Protein AF-A0A344L3H5-F1 (afdb_monomer_lite)

Secondary structure (DSSP, 8-state):
---------HHHHHHHHHHIIIIIIHHHHHHHHHHHHHHHHHHS---S------STT---HHHHHHHHHHHHHHHHHHHHHHHHHHHHHHHHHHHHHHHHHHHHHHHHHHHHHHHHHHHHHHHHHT-

pLDDT: mean 78.72, std 15.6, range [34.81, 96.5]

Sequence (127 aa):
MTQPNIHVEPEILRAGVQQVVSVAIQNWQAQKKAYEEALALVSEPRLGPWDGGHGGTGRTREANNAFLNLVAETVQAKITELQTFIDHMQAHANNLLDLANRTEQADLHAAKLLKDVAHGIDEVKVR

Structure (mmCIF, N/CA/C/O backbone):
data_AF-A0A344L3H5-F1
#
_entry.id   AF-A0A344L3H5-F1
#
loop_
_atom_site.group_PDB
_atom_site.id
_atom_site.type_symbol
_atom_site.label_atom_id
_atom_site.label_alt_id
_atom_site.label_comp_id
_atom_site.label_asym_id
_atom_site.label_entity_id
_atom_site.label_seq_id
_atom_site.pdbx_PDB_ins_code
_atom_site.Cartn_x
_atom_site.Cartn_y
_atom_site.Cartn_z
_atom_site.occupancy
_atom_site.B_iso_or_equiv
_atom_site.auth_seq_id
_atom_site.auth_comp_id
_atom_site.auth_asym_id
_atom_site.auth_atom_id
_atom_site.pdbx_PDB_model_num
ATOM 1 N N . MET A 1 1 ? 28.833 -8.579 -34.616 1.00 34.81 1 MET A N 1
ATOM 2 C CA . MET A 1 1 ? 28.958 -7.947 -33.287 1.00 34.81 1 MET A CA 1
ATOM 3 C C . MET A 1 1 ? 27.607 -8.074 -32.610 1.00 34.81 1 MET A C 1
ATOM 5 O O . MET A 1 1 ? 26.646 -7.507 -33.108 1.00 34.81 1 MET A O 1
ATOM 9 N N . THR A 1 2 ? 27.501 -8.911 -31.583 1.00 37.59 2 THR A N 1
ATOM 10 C CA . THR A 1 2 ? 26.285 -9.062 -30.776 1.00 37.59 2 THR A CA 1
ATOM 11 C C . THR A 1 2 ? 26.154 -7.842 -29.872 1.00 37.59 2 THR A C 1
ATOM 13 O O . THR A 1 2 ? 27.081 -7.537 -29.123 1.00 37.59 2 THR A O 1
ATOM 16 N N . GLN A 1 3 ? 25.046 -7.113 -30.005 1.00 39.59 3 GLN A N 1
ATOM 17 C CA . GLN A 1 3 ? 24.714 -5.970 -29.154 1.00 39.59 3 GLN A CA 1
ATOM 18 C C . GLN A 1 3 ? 24.736 -6.389 -27.672 1.00 39.59 3 GLN A C 1
ATOM 20 O O . GLN A 1 3 ? 24.379 -7.532 -27.370 1.00 39.59 3 GLN A O 1
ATOM 25 N N . PRO A 1 4 ? 25.141 -5.504 -26.741 1.00 41.53 4 PRO A N 1
ATOM 26 C CA . PRO A 1 4 ? 24.898 -5.727 -25.325 1.00 41.53 4 PRO A CA 1
ATOM 27 C C . PRO A 1 4 ? 23.383 -5.743 -25.126 1.00 41.53 4 PRO A C 1
ATOM 29 O O . PRO A 1 4 ? 22.720 -4.713 -25.189 1.00 41.53 4 PRO A O 1
ATOM 32 N N . ASN A 1 5 ? 22.840 -6.944 -24.976 1.00 48.06 5 ASN A N 1
ATOM 33 C CA . ASN A 1 5 ? 21.422 -7.176 -24.786 1.00 48.06 5 ASN A CA 1
ATOM 34 C C . ASN A 1 5 ? 21.094 -6.727 -23.355 1.00 48.06 5 ASN A C 1
ATOM 36 O O . ASN A 1 5 ? 21.355 -7.451 -22.391 1.00 48.06 5 ASN A O 1
ATOM 40 N N . ILE A 1 6 ? 20.625 -5.491 -23.186 1.00 51.88 6 ILE A N 1
ATOM 41 C CA . ILE A 1 6 ? 20.086 -5.041 -21.903 1.00 51.88 6 ILE A CA 1
ATOM 42 C C . ILE A 1 6 ? 18.785 -5.828 -21.718 1.00 51.88 6 ILE A C 1
ATOM 44 O O . ILE A 1 6 ? 17.747 -5.477 -22.257 1.00 51.88 6 ILE A O 1
ATOM 48 N N . HIS A 1 7 ? 18.854 -6.948 -20.997 1.00 63.06 7 HIS A N 1
ATOM 49 C CA . HIS A 1 7 ? 17.735 -7.866 -20.746 1.00 63.06 7 HIS A CA 1
ATOM 50 C C . HIS A 1 7 ? 16.698 -7.303 -19.752 1.00 63.06 7 HIS A C 1
ATOM 52 O O . HIS A 1 7 ? 16.136 -8.039 -18.944 1.00 63.06 7 HIS A O 1
ATOM 58 N N . VAL A 1 8 ? 16.477 -5.990 -19.746 1.00 64.75 8 VAL A N 1
ATOM 59 C CA . VAL A 1 8 ? 15.435 -5.362 -18.934 1.00 64.75 8 VAL A CA 1
ATOM 60 C C . VAL A 1 8 ? 14.287 -5.041 -19.872 1.00 64.75 8 VAL A C 1
ATOM 62 O O . VAL A 1 8 ? 14.315 -4.022 -20.545 1.00 64.75 8 VAL A O 1
ATOM 65 N N . GLU A 1 9 ? 13.294 -5.924 -19.929 1.00 80.00 9 GLU A N 1
ATOM 66 C CA . GLU A 1 9 ? 12.103 -5.730 -20.756 1.00 80.00 9 GLU A CA 1
ATOM 67 C C . GLU A 1 9 ? 11.124 -4.777 -20.042 1.00 80.00 9 GLU A C 1
ATOM 69 O O . GLU A 1 9 ? 10.536 -5.162 -19.021 1.00 80.00 9 GLU A O 1
ATOM 74 N N . PRO A 1 10 ? 10.910 -3.542 -20.546 1.00 83.50 10 PRO A N 1
ATOM 75 C CA . PRO A 1 10 ? 10.038 -2.561 -19.895 1.00 83.50 10 PRO A CA 1
ATOM 76 C C . PRO A 1 10 ? 8.604 -3.066 -19.705 1.00 83.50 10 PRO A C 1
ATOM 78 O O . PRO A 1 10 ? 7.964 -2.762 -18.699 1.00 83.50 10 PRO A O 1
ATOM 81 N N . GLU A 1 11 ? 8.115 -3.884 -20.637 1.00 84.88 11 GLU A N 1
ATOM 82 C CA . GLU A 1 11 ? 6.772 -4.469 -20.595 1.00 84.88 11 GLU A CA 1
ATOM 83 C C . GLU A 1 11 ? 6.591 -5.455 -19.436 1.00 84.88 11 GLU A C 1
ATOM 85 O O . GLU A 1 11 ? 5.561 -5.429 -18.759 1.00 84.88 11 GLU A O 1
ATOM 90 N N . ILE A 1 12 ? 7.606 -6.273 -19.134 1.00 84.38 12 ILE A N 1
ATOM 91 C CA . ILE A 1 12 ? 7.565 -7.199 -17.991 1.00 84.38 12 ILE A CA 1
ATOM 92 C C . ILE A 1 12 ? 7.512 -6.412 -16.678 1.00 84.38 12 ILE A C 1
ATOM 94 O O . ILE A 1 12 ? 6.729 -6.744 -15.785 1.00 84.38 12 ILE A O 1
ATOM 98 N N . LEU A 1 13 ? 8.300 -5.336 -16.567 1.00 83.44 13 LEU A N 1
ATOM 99 C CA . LEU A 1 13 ? 8.272 -4.452 -15.399 1.00 83.44 13 LEU A CA 1
ATOM 100 C C . LEU A 1 13 ? 6.898 -3.788 -15.229 1.00 83.44 13 LEU A C 1
ATOM 102 O O . LEU A 1 13 ? 6.348 -3.797 -14.127 1.00 83.44 13 LEU A O 1
ATOM 106 N N . ARG A 1 14 ? 6.309 -3.265 -16.312 1.00 87.44 14 ARG A N 1
ATOM 107 C CA . ARG A 1 14 ? 4.967 -2.653 -16.301 1.00 87.44 14 ARG A CA 1
ATOM 108 C C . ARG A 1 14 ? 3.885 -3.644 -15.882 1.00 87.44 14 ARG A C 1
ATOM 110 O O . ARG A 1 14 ? 3.068 -3.315 -15.021 1.00 87.44 14 ARG A O 1
ATOM 117 N N . ALA A 1 15 ? 3.898 -4.850 -16.449 1.00 86.94 15 ALA A N 1
ATOM 118 C CA . ALA A 1 15 ? 2.944 -5.903 -16.117 1.00 86.94 15 ALA A CA 1
ATOM 119 C C . ALA A 1 15 ? 3.057 -6.329 -14.644 1.00 86.94 15 ALA A C 1
ATOM 121 O O . ALA A 1 15 ? 2.046 -6.418 -13.945 1.00 86.94 15 ALA A O 1
ATOM 122 N N . GLY A 1 16 ? 4.284 -6.511 -14.142 1.00 84.25 16 GLY A N 1
ATOM 123 C CA . GLY A 1 16 ? 4.533 -6.822 -12.734 1.00 84.25 16 GLY A CA 1
ATOM 124 C C . GLY A 1 16 ? 4.019 -5.730 -11.791 1.00 84.25 16 GLY A C 1
ATOM 125 O O . GLY A 1 16 ? 3.340 -6.030 -10.808 1.00 84.25 16 GLY A O 1
ATOM 126 N N . VAL A 1 17 ? 4.260 -4.455 -12.121 1.00 88.25 17 VAL A N 1
ATOM 127 C CA . VAL A 1 17 ? 3.725 -3.323 -11.349 1.00 88.25 17 VAL A CA 1
ATOM 128 C C . VAL A 1 17 ? 2.197 -3.315 -11.360 1.00 88.25 17 VAL A C 1
ATOM 130 O O . VAL A 1 17 ? 1.583 -3.203 -10.299 1.00 88.25 17 VAL A O 1
ATOM 133 N N . GLN A 1 18 ? 1.567 -3.467 -12.528 1.00 85.44 18 GLN A N 1
ATOM 134 C CA . GLN A 1 18 ? 0.106 -3.507 -12.629 1.00 85.44 18 GLN A CA 1
ATOM 135 C C . GLN A 1 18 ? -0.494 -4.637 -11.793 1.00 85.44 18 GLN A C 1
ATOM 137 O O . GLN A 1 18 ? -1.519 -4.432 -11.142 1.00 85.44 18 GLN A O 1
ATOM 142 N N . GLN A 1 19 ? 0.140 -5.808 -11.758 1.00 83.94 19 GLN A N 1
ATOM 143 C CA . GLN A 1 19 ? -0.335 -6.937 -10.964 1.00 83.94 19 GLN A CA 1
ATOM 144 C C . GLN A 1 19 ? -0.245 -6.662 -9.455 1.00 83.94 19 GLN A C 1
ATOM 146 O O . GLN A 1 19 ? -1.212 -6.895 -8.728 1.00 83.94 19 GLN A O 1
ATOM 151 N N . VAL A 1 20 ? 0.877 -6.112 -8.983 1.00 80.00 20 VAL A N 1
ATOM 152 C CA . VAL A 1 20 ? 1.059 -5.744 -7.568 1.00 80.00 20 VAL A CA 1
ATOM 153 C C . VAL A 1 20 ? 0.066 -4.656 -7.152 1.00 80.00 20 VAL A C 1
ATOM 155 O O . VAL A 1 20 ? -0.576 -4.769 -6.106 1.00 80.00 20 VAL A O 1
ATOM 158 N N . VAL A 1 21 ? -0.110 -3.626 -7.982 1.00 82.38 21 VAL A N 1
ATOM 159 C CA . VAL A 1 21 ? -1.025 -2.514 -7.698 1.00 82.38 21 VAL A CA 1
ATOM 160 C C . VAL A 1 21 ? -2.483 -2.973 -7.716 1.00 82.38 21 VAL A C 1
ATOM 162 O O . VAL A 1 21 ? -3.235 -2.662 -6.797 1.00 82.38 21 VAL A O 1
ATOM 165 N N . SER A 1 22 ? -2.900 -3.728 -8.732 1.00 79.50 22 SER A N 1
ATOM 166 C CA . SER A 1 22 ? -4.302 -4.140 -8.869 1.00 79.50 22 SER A CA 1
ATOM 167 C C . SER A 1 22 ? -4.736 -5.135 -7.798 1.00 79.50 22 SER A C 1
ATOM 169 O O . SER A 1 22 ? -5.828 -4.996 -7.266 1.00 79.50 22 SER A O 1
ATOM 171 N N . VAL A 1 23 ? -3.901 -6.109 -7.432 1.00 82.19 23 VAL A N 1
ATOM 172 C CA . VAL A 1 23 ? -4.316 -7.161 -6.493 1.00 82.19 23 VAL A CA 1
ATOM 173 C C . VAL A 1 23 ? -4.021 -6.772 -5.048 1.00 8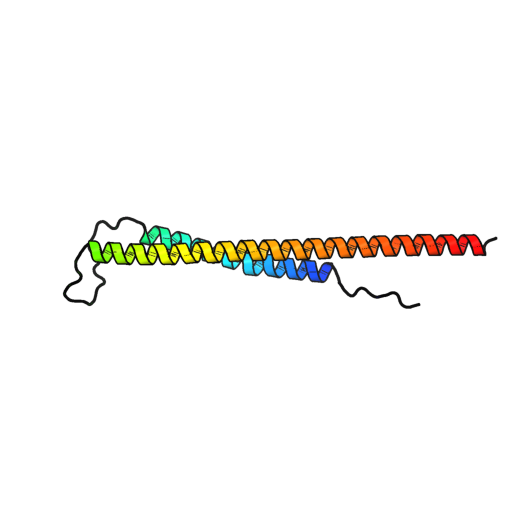2.19 23 VAL A C 1
ATOM 175 O O . VAL A 1 23 ? -4.883 -6.884 -4.180 1.00 82.19 23 VAL A O 1
ATOM 178 N N . ALA A 1 24 ? -2.801 -6.323 -4.759 1.00 83.81 24 ALA A N 1
ATOM 179 C CA . ALA A 1 24 ? -2.354 -6.185 -3.380 1.00 83.81 24 ALA A CA 1
ATOM 180 C C . ALA A 1 24 ? -2.867 -4.884 -2.744 1.00 83.81 24 ALA A C 1
ATOM 182 O O . ALA A 1 24 ? -3.456 -4.914 -1.664 1.00 83.81 24 ALA A O 1
ATOM 183 N N . I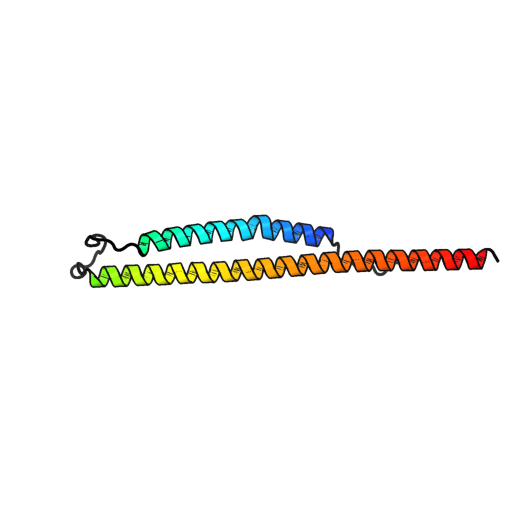LE A 1 25 ? -2.739 -3.755 -3.450 1.00 88.38 25 ILE A N 1
ATOM 184 C CA . ILE A 1 25 ? -3.157 -2.446 -2.925 1.00 88.38 25 ILE A CA 1
ATOM 185 C C . ILE A 1 25 ? -4.675 -2.376 -2.755 1.00 88.38 25 ILE A C 1
ATOM 187 O O . ILE A 1 25 ? -5.136 -1.868 -1.736 1.00 88.38 25 ILE A O 1
ATOM 191 N N . GLN A 1 26 ? -5.457 -2.921 -3.692 1.00 88.62 26 GLN A N 1
ATOM 192 C CA . GLN A 1 26 ? -6.919 -2.956 -3.556 1.00 88.62 26 GLN A CA 1
ATOM 193 C C . GLN A 1 26 ? -7.355 -3.766 -2.327 1.00 88.62 26 GLN A C 1
ATOM 195 O O . GLN A 1 26 ? -8.196 -3.307 -1.553 1.00 88.62 26 GLN A O 1
ATOM 200 N N . ASN A 1 27 ? -6.735 -4.927 -2.095 1.00 90.38 27 ASN A N 1
ATOM 201 C CA . ASN A 1 27 ? -7.019 -5.747 -0.918 1.00 90.38 27 ASN A CA 1
ATOM 202 C C . ASN A 1 27 ? -6.635 -5.035 0.387 1.00 90.38 27 ASN A C 1
ATOM 204 O O . ASN A 1 27 ? -7.407 -5.057 1.346 1.00 90.38 27 ASN A O 1
ATOM 208 N N . TRP A 1 28 ? -5.489 -4.351 0.430 1.00 92.81 28 TRP A N 1
ATOM 209 C CA . TRP A 1 28 ? -5.089 -3.576 1.610 1.00 92.81 28 TRP A CA 1
ATOM 210 C C . TRP A 1 28 ? -5.988 -2.363 1.848 1.00 92.81 28 TRP A C 1
ATOM 212 O O . TRP A 1 28 ? -6.319 -2.072 2.993 1.00 92.81 28 TRP A O 1
ATOM 222 N N . GLN A 1 29 ? -6.455 -1.687 0.798 1.00 92.69 29 GLN A N 1
ATOM 223 C CA . GLN A 1 29 ? -7.439 -0.610 0.932 1.00 92.69 29 GLN A CA 1
ATOM 224 C C . GLN A 1 29 ? -8.773 -1.127 1.488 1.00 92.69 29 GLN A C 1
ATOM 226 O O . GLN A 1 29 ? -9.351 -0.497 2.374 1.00 92.69 29 GLN A O 1
ATOM 231 N N . ALA A 1 30 ? -9.238 -2.292 1.029 1.00 93.38 30 ALA A N 1
ATOM 232 C CA . ALA A 1 30 ? -10.441 -2.925 1.565 1.00 93.38 30 ALA A CA 1
ATOM 233 C C . ALA A 1 30 ? -10.272 -3.314 3.045 1.00 93.38 30 ALA A C 1
ATOM 235 O O . ALA A 1 30 ? -11.152 -3.045 3.862 1.00 93.38 30 ALA A O 1
ATOM 236 N N . GLN A 1 31 ? -9.120 -3.882 3.413 1.00 93.38 31 GLN A N 1
ATOM 237 C CA . GLN A 1 31 ? -8.801 -4.216 4.802 1.00 93.38 31 GLN A CA 1
ATOM 238 C C . GLN A 1 31 ? -8.709 -2.965 5.690 1.00 93.38 31 GLN A C 1
ATOM 240 O O . GLN A 1 31 ? -9.224 -2.971 6.807 1.00 93.38 31 GLN A O 1
ATOM 245 N N . LYS A 1 32 ? -8.121 -1.872 5.188 1.00 95.12 32 LYS A N 1
ATOM 246 C CA . LYS A 1 32 ? -8.079 -0.580 5.886 1.00 95.12 32 LYS A CA 1
ATOM 247 C C . LYS A 1 32 ? -9.485 -0.068 6.175 1.00 95.12 32 LYS A C 1
ATOM 249 O O . LYS A 1 32 ? -9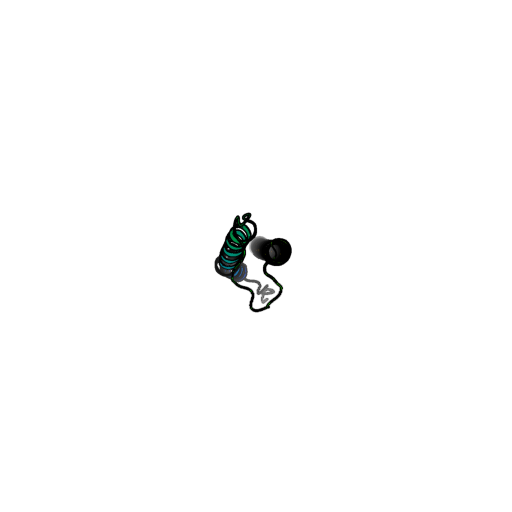.767 0.299 7.311 1.00 95.12 32 LYS A O 1
ATOM 254 N N . LYS A 1 33 ? -10.376 -0.114 5.183 1.00 94.75 33 LYS 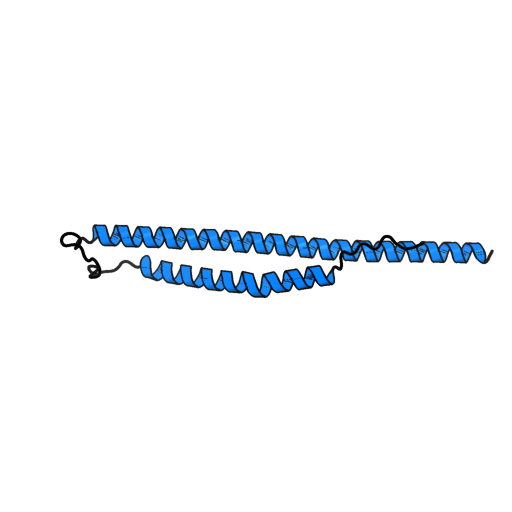A N 1
ATOM 255 C CA . LYS A 1 33 ? -11.775 0.289 5.348 1.00 94.75 33 LYS A CA 1
ATOM 256 C C . LYS A 1 33 ? -12.496 -0.549 6.409 1.00 94.75 33 LYS A C 1
ATOM 258 O O . LYS A 1 33 ? -13.196 0.005 7.248 1.00 94.75 33 LYS A O 1
ATOM 263 N N . ALA A 1 34 ? -12.272 -1.864 6.435 1.00 93.25 34 ALA A N 1
ATOM 264 C CA . ALA A 1 34 ? -12.837 -2.729 7.472 1.00 93.25 34 ALA A CA 1
ATOM 265 C C . ALA A 1 34 ? -12.345 -2.351 8.885 1.00 93.25 34 ALA A C 1
ATOM 267 O O . ALA A 1 34 ? -13.107 -2.420 9.848 1.00 93.25 34 ALA A O 1
ATOM 268 N N . TYR A 1 35 ? -11.088 -1.914 9.026 1.00 93.38 35 TYR A N 1
ATOM 269 C CA . TYR A 1 35 ? -10.578 -1.396 10.298 1.00 93.38 35 TYR A CA 1
ATOM 270 C C . TYR A 1 35 ? -11.160 -0.029 10.663 1.00 93.38 35 TYR A C 1
ATOM 272 O O . TYR A 1 35 ? -11.456 0.194 11.832 1.00 93.38 35 TYR A O 1
ATOM 280 N N . GLU A 1 36 ? -11.377 0.865 9.699 1.00 93.62 36 GLU A N 1
ATOM 281 C CA . GLU A 1 36 ? -12.054 2.150 9.932 1.00 93.62 36 GLU A CA 1
ATOM 282 C C . GLU A 1 36 ? -13.498 1.942 10.419 1.00 93.62 36 GLU A C 1
ATOM 284 O O . GLU A 1 36 ? -13.933 2.582 11.377 1.00 93.62 36 GLU A O 1
ATOM 289 N N . GLU A 1 37 ? -14.219 0.990 9.822 1.00 91.88 37 GLU A N 1
ATOM 290 C CA . GLU A 1 37 ? -15.559 0.587 10.262 1.00 91.88 37 GLU A CA 1
ATOM 291 C C . GLU A 1 37 ? -15.531 -0.017 11.676 1.00 91.88 37 GLU A C 1
ATOM 293 O O . GLU A 1 37 ? -16.346 0.345 12.528 1.00 91.88 37 GLU A O 1
ATOM 298 N N . ALA A 1 38 ? -14.557 -0.886 11.973 1.00 87.69 38 ALA A N 1
ATOM 299 C CA . ALA A 1 38 ? -14.377 -1.444 13.312 1.00 87.69 38 ALA A CA 1
ATOM 300 C C . ALA A 1 38 ? -14.060 -0.360 14.355 1.00 87.69 38 ALA A C 1
ATOM 302 O O . ALA A 1 38 ? -14.605 -0.401 15.459 1.00 87.69 38 ALA A O 1
ATOM 303 N N . LEU A 1 39 ? -13.223 0.623 14.006 1.00 91.19 39 LEU A N 1
ATOM 304 C CA . LEU A 1 39 ? -12.875 1.748 14.872 1.00 91.19 39 LEU A CA 1
ATOM 305 C C . LEU A 1 39 ? -14.109 2.581 15.227 1.00 91.19 39 LEU A C 1
ATOM 307 O O . LEU A 1 39 ? -14.282 2.934 16.394 1.00 91.19 39 LEU A O 1
ATOM 311 N N . ALA A 1 40 ? -14.981 2.857 14.255 1.00 87.62 40 ALA A N 1
ATOM 312 C CA . ALA A 1 40 ? -16.227 3.577 14.497 1.00 87.62 40 ALA A CA 1
ATOM 313 C C . ALA A 1 40 ? -17.101 2.842 15.532 1.00 87.62 40 ALA A C 1
ATOM 315 O O . ALA A 1 40 ? -17.534 3.441 16.514 1.00 87.62 40 ALA A O 1
ATOM 316 N N . LEU A 1 41 ? -17.253 1.520 15.392 1.00 83.81 41 LEU A N 1
ATOM 317 C CA . LEU A 1 41 ? -18.079 0.689 16.283 1.00 83.81 41 LEU A CA 1
ATOM 318 C C . LEU A 1 41 ? -17.575 0.598 17.733 1.00 83.81 41 LEU A C 1
ATOM 320 O O . LEU A 1 41 ? -18.366 0.343 18.653 1.00 83.81 41 LEU A O 1
ATOM 324 N N . VAL A 1 42 ? -16.261 0.716 17.947 1.00 81.56 42 VAL A N 1
ATOM 325 C CA . VAL A 1 42 ? -15.654 0.664 19.291 1.00 81.56 42 VAL A CA 1
ATOM 326 C C . VAL A 1 42 ? -15.480 2.046 19.915 1.00 81.56 42 VAL A C 1
ATOM 328 O O . VAL A 1 42 ? -15.430 2.141 21.138 1.00 81.56 42 VAL A O 1
ATOM 331 N N . SER A 1 43 ? -15.436 3.100 19.096 1.00 79.31 43 SER A N 1
ATOM 332 C CA . SER A 1 43 ? -15.308 4.492 19.551 1.00 79.31 43 SER A CA 1
ATOM 333 C C . SER A 1 43 ? -16.653 5.140 19.889 1.00 79.31 43 SER A C 1
ATOM 335 O O . SER A 1 43 ? -16.686 6.181 20.546 1.00 79.31 43 SER A O 1
ATOM 337 N N . GLU A 1 44 ? -17.773 4.555 19.456 1.00 72.94 44 GLU A N 1
ATOM 338 C CA . GLU A 1 44 ? -19.102 5.047 19.815 1.00 72.94 44 GLU A CA 1
ATOM 339 C C . GLU A 1 44 ? -19.355 4.942 21.334 1.00 72.94 44 GLU A C 1
ATOM 341 O O . GLU A 1 44 ? -19.194 3.866 21.925 1.00 72.94 44 GLU A O 1
ATOM 346 N N . PRO A 1 45 ? -19.794 6.032 21.997 1.00 60.62 45 PRO A N 1
ATOM 347 C CA . PRO A 1 45 ? -20.078 6.013 23.425 1.00 60.62 45 PRO A CA 1
ATOM 348 C C . PRO A 1 45 ? -21.264 5.090 23.724 1.00 60.62 45 PRO A C 1
ATOM 350 O O . PRO A 1 45 ? -22.428 5.442 23.525 1.00 60.62 45 PRO A O 1
ATOM 353 N N . ARG A 1 46 ? -20.979 3.891 24.245 1.00 62.62 46 ARG A N 1
ATOM 354 C CA . ARG A 1 46 ? -22.018 2.929 24.627 1.00 62.62 46 ARG A CA 1
ATOM 355 C C . ARG A 1 46 ? -22.701 3.385 25.915 1.00 62.62 46 ARG A C 1
ATOM 357 O O . ARG A 1 46 ? -22.082 3.478 26.973 1.00 62.62 46 ARG A O 1
ATOM 364 N N . LEU A 1 47 ? -24.003 3.657 25.820 1.00 54.53 47 LEU A N 1
ATOM 365 C CA . LEU A 1 47 ? -24.845 4.140 26.923 1.00 54.53 47 LEU A CA 1
ATOM 366 C C . LEU A 1 47 ? -25.201 3.057 27.966 1.00 54.53 47 LEU A C 1
ATOM 368 O O . LEU A 1 47 ? -25.903 3.361 28.928 1.00 54.53 47 LEU A O 1
ATOM 372 N N . GLY A 1 48 ? -24.731 1.812 27.809 1.00 58.16 48 GLY A N 1
ATOM 373 C CA . GLY A 1 48 ? -25.091 0.678 28.670 1.00 58.16 48 GLY A CA 1
ATOM 374 C C . GLY A 1 48 ? -23.888 -0.060 29.277 1.00 58.16 48 GLY A C 1
ATOM 375 O O . GLY A 1 48 ? -22.786 0.008 28.728 1.00 58.16 48 GLY A O 1
ATOM 376 N N . PRO A 1 49 ? -24.078 -0.770 30.408 1.00 54.31 49 PRO A N 1
ATOM 377 C CA . PRO A 1 49 ? -23.053 -1.639 30.980 1.00 54.31 49 PRO A CA 1
ATOM 378 C C . PRO A 1 49 ? -22.720 -2.789 30.017 1.00 54.31 49 PRO A C 1
ATOM 380 O O . PRO A 1 49 ? -23.606 -3.392 29.415 1.00 54.31 49 PRO A O 1
ATOM 383 N N . TRP A 1 50 ? -21.430 -3.086 29.858 1.00 58.44 50 TRP A N 1
ATOM 384 C CA . TRP A 1 50 ? -20.956 -4.211 29.055 1.00 58.44 50 TRP A CA 1
ATOM 385 C C . TRP A 1 50 ? -21.145 -5.525 29.824 1.00 58.44 50 TRP A C 1
ATOM 387 O O . TRP A 1 50 ? -20.543 -5.723 30.877 1.00 58.44 50 TRP A O 1
ATOM 397 N N . ASP A 1 51 ? -21.973 -6.422 29.286 1.00 57.41 51 ASP A N 1
ATOM 398 C CA . ASP A 1 51 ? -22.375 -7.689 29.927 1.00 57.41 51 ASP A CA 1
ATOM 399 C C . ASP A 1 51 ? -21.431 -8.880 29.620 1.00 57.41 51 ASP A C 1
ATOM 401 O O . ASP A 1 51 ? -21.752 -10.033 29.895 1.00 57.41 51 ASP A O 1
ATOM 405 N N . GLY A 1 52 ? -20.257 -8.630 29.023 1.00 56.78 52 GLY A N 1
ATOM 406 C CA . GLY A 1 52 ? -19.368 -9.673 28.480 1.00 56.78 52 GLY A CA 1
ATOM 407 C C . GLY A 1 52 ? -18.244 -10.185 29.396 1.00 56.78 52 GLY A C 1
ATOM 408 O O . GLY A 1 52 ? -17.483 -11.055 28.980 1.00 56.78 52 GLY A O 1
ATOM 409 N N . GLY A 1 53 ? -18.083 -9.660 30.615 1.00 55.38 53 GLY A N 1
ATOM 410 C CA . GLY A 1 53 ? -16.939 -9.982 31.485 1.00 55.38 53 GLY A CA 1
ATOM 411 C C . GLY A 1 53 ? -17.167 -11.172 32.431 1.00 55.38 53 GLY A C 1
ATOM 412 O O . GLY A 1 53 ? -17.989 -11.093 33.339 1.00 55.38 53 GLY A O 1
ATOM 413 N N . HIS A 1 54 ? -16.393 -12.255 32.293 1.00 52.59 54 HIS A N 1
ATOM 414 C CA . HIS A 1 54 ? -16.396 -13.426 33.197 1.00 52.59 54 HIS A CA 1
ATOM 415 C C . HIS A 1 54 ? -15.521 -13.240 34.456 1.00 52.59 54 HIS A C 1
ATOM 417 O O . HIS A 1 54 ? -14.695 -14.086 34.791 1.00 52.59 54 HIS A O 1
ATOM 423 N N . GLY A 1 55 ? -15.687 -12.130 35.176 1.00 52.00 55 GLY A N 1
ATOM 424 C CA . GLY A 1 55 ? -14.942 -11.864 36.410 1.00 52.00 55 GLY A CA 1
ATOM 425 C C . GLY A 1 55 ? -15.802 -11.113 37.416 1.00 52.00 55 GLY A C 1
ATOM 426 O O . GLY A 1 55 ? -16.250 -10.004 37.134 1.00 52.00 55 GLY A O 1
ATOM 427 N N . GLY A 1 56 ? -16.033 -11.717 38.585 1.00 47.78 56 GLY A N 1
ATOM 428 C CA . GLY A 1 56 ? -16.988 -11.299 39.626 1.00 47.78 56 GLY A CA 1
ATOM 429 C C . GLY A 1 56 ? -16.786 -9.917 40.268 1.00 47.78 56 GLY A C 1
ATOM 430 O O . GLY A 1 56 ? 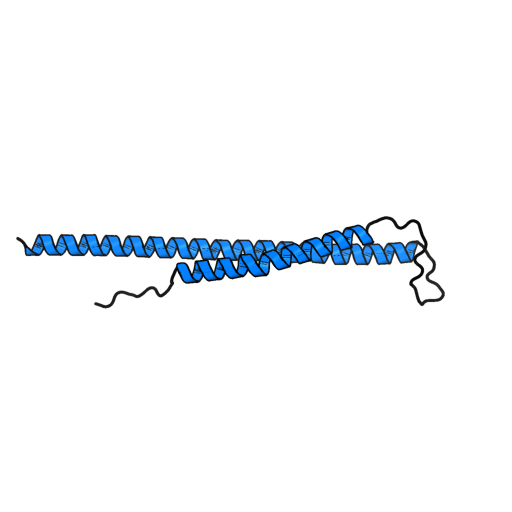-17.389 -9.644 41.300 1.00 47.78 56 GLY A O 1
ATOM 431 N N . THR A 1 57 ? -15.976 -9.038 39.680 1.00 53.47 57 THR A N 1
ATOM 432 C CA . THR A 1 57 ? -15.671 -7.688 40.178 1.00 53.47 57 THR A CA 1
ATOM 433 C C . THR A 1 57 ? -15.739 -6.582 39.104 1.00 53.47 57 THR A C 1
ATOM 435 O O . THR A 1 57 ? -15.596 -5.413 39.444 1.00 53.47 57 THR A O 1
ATOM 438 N N . GLY A 1 58 ? -16.004 -6.890 37.823 1.00 48.03 58 GLY A N 1
ATOM 439 C CA . GLY A 1 58 ? -15.757 -5.973 36.686 1.00 48.03 58 GLY A CA 1
ATOM 440 C C . GLY A 1 58 ? -16.945 -5.193 36.097 1.00 48.03 58 GLY A C 1
ATOM 441 O O . GLY A 1 58 ? -16.838 -4.688 34.985 1.00 48.03 58 GLY A O 1
ATOM 442 N N . ARG A 1 59 ? -18.077 -5.073 36.803 1.00 54.81 59 ARG A N 1
ATOM 443 C CA . ARG A 1 59 ? -19.300 -4.358 36.354 1.00 54.81 59 ARG A CA 1
ATOM 444 C C . ARG A 1 59 ? -19.165 -2.819 36.274 1.00 54.81 59 ARG A C 1
ATOM 446 O O . ARG A 1 59 ? -20.169 -2.111 36.332 1.00 54.81 59 ARG A O 1
ATOM 453 N N . THR A 1 60 ? -17.958 -2.266 36.181 1.00 65.31 60 THR A N 1
ATOM 454 C CA . THR A 1 60 ? -17.725 -0.816 36.248 1.00 65.31 60 THR A CA 1
ATOM 455 C C . THR A 1 60 ? -17.578 -0.196 34.859 1.00 65.31 60 THR A C 1
ATOM 457 O O . THR A 1 60 ? -16.849 -0.680 33.994 1.00 65.31 60 THR A O 1
ATOM 460 N N . ARG A 1 61 ? -18.266 0.932 34.649 1.00 68.06 61 ARG A N 1
ATOM 461 C CA . ARG A 1 61 ? -18.206 1.733 33.415 1.00 68.06 61 ARG A CA 1
ATOM 462 C C . ARG A 1 61 ? -16.768 2.103 33.022 1.00 68.06 61 ARG A C 1
ATOM 464 O O . ARG A 1 61 ? -16.459 2.161 31.839 1.00 68.06 61 ARG A O 1
ATOM 471 N N . GLU A 1 62 ? -15.891 2.301 34.004 1.00 73.50 62 GLU A N 1
ATOM 472 C CA . GLU A 1 62 ? -14.474 2.633 33.808 1.00 73.50 62 GLU A CA 1
ATOM 473 C C . GLU A 1 62 ? -13.670 1.502 33.158 1.00 73.50 62 GLU A C 1
ATOM 475 O O . GLU A 1 62 ? -12.951 1.759 32.197 1.00 73.50 62 GLU A O 1
ATOM 480 N N . ALA A 1 63 ? -13.820 0.253 33.617 1.00 72.88 63 ALA A N 1
ATOM 481 C CA . ALA A 1 63 ? -13.112 -0.889 33.031 1.00 72.88 63 ALA A CA 1
ATOM 482 C C . ALA A 1 63 ? -13.558 -1.145 31.583 1.00 72.88 63 ALA A C 1
ATOM 484 O O . ALA A 1 63 ? -12.732 -1.427 30.716 1.00 72.88 63 ALA A O 1
ATOM 485 N N . ASN A 1 64 ? -14.855 -0.974 31.307 1.00 74.25 64 ASN A N 1
ATOM 486 C CA . ASN A 1 64 ? -15.390 -1.026 29.948 1.00 74.25 64 ASN A CA 1
ATOM 487 C C . ASN A 1 64 ? -14.788 0.069 29.054 1.00 74.25 64 ASN A C 1
ATOM 489 O O . ASN A 1 64 ? -14.310 -0.223 27.962 1.00 74.25 64 ASN A O 1
ATOM 493 N N . ASN A 1 65 ? -14.758 1.317 29.529 1.00 77.88 65 ASN A N 1
ATOM 494 C CA . ASN A 1 65 ? -14.166 2.426 28.779 1.00 77.88 65 ASN A CA 1
ATOM 495 C C . ASN A 1 65 ? -12.672 2.196 28.514 1.00 77.88 65 ASN A C 1
ATOM 497 O O . ASN A 1 65 ? -12.213 2.422 27.401 1.00 77.88 65 ASN A O 1
ATOM 501 N N . ALA A 1 66 ? -11.919 1.711 29.506 1.00 81.75 66 ALA A N 1
ATOM 502 C CA . ALA A 1 66 ? -10.498 1.414 29.350 1.00 81.75 66 ALA A CA 1
ATOM 503 C C . ALA A 1 66 ? -10.251 0.317 28.301 1.00 81.75 66 ALA A C 1
ATOM 505 O O . ALA A 1 66 ? -9.369 0.462 27.458 1.00 81.75 66 ALA A O 1
ATOM 506 N N . PHE A 1 67 ? -11.054 -0.752 28.312 1.00 82.19 67 PHE A N 1
ATOM 507 C CA . PHE A 1 67 ? -10.968 -1.811 27.308 1.00 82.19 67 PHE A CA 1
ATOM 508 C C . PHE A 1 67 ? -11.308 -1.303 25.902 1.00 82.19 67 PHE A C 1
ATOM 510 O O . PHE A 1 67 ? -10.551 -1.549 24.967 1.00 82.19 67 PHE A O 1
AT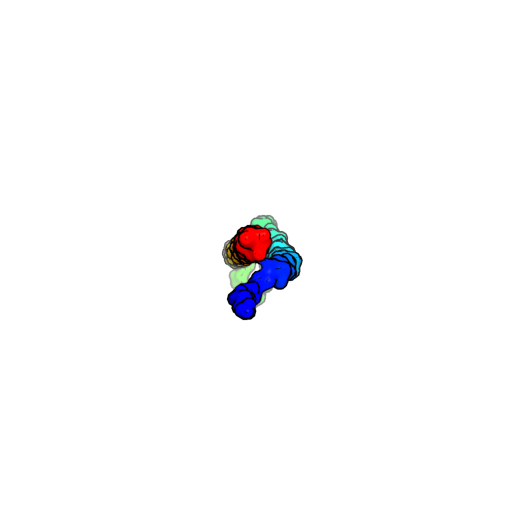OM 517 N N . LEU A 1 68 ? -12.417 -0.574 25.743 1.00 83.62 68 LEU A N 1
ATOM 518 C CA . LEU A 1 68 ? -12.822 -0.029 24.444 1.00 83.62 68 LEU A CA 1
ATOM 519 C C . LEU A 1 68 ? -11.794 0.967 23.897 1.00 83.62 68 LEU A C 1
ATOM 521 O O . LEU A 1 68 ? -11.477 0.902 22.713 1.00 83.62 68 LEU A O 1
ATOM 525 N N . ASN A 1 69 ? -11.215 1.811 24.755 1.00 86.12 69 ASN A N 1
ATOM 526 C CA . ASN A 1 69 ? -10.127 2.710 24.374 1.00 86.12 69 ASN A CA 1
ATOM 527 C C . ASN A 1 69 ? -8.892 1.931 23.907 1.00 86.12 69 ASN A C 1
ATOM 529 O O . ASN A 1 69 ? -8.359 2.234 22.847 1.00 86.12 69 ASN A O 1
ATOM 533 N N . LEU A 1 70 ? -8.480 0.885 24.633 1.00 88.31 70 LEU A N 1
ATOM 534 C CA . LEU A 1 70 ? -7.356 0.036 24.224 1.00 88.31 70 LEU A CA 1
ATOM 535 C C . LEU A 1 70 ? -7.605 -0.620 22.857 1.00 88.31 70 LEU A C 1
ATOM 537 O O . LEU A 1 70 ? -6.709 -0.679 22.012 1.00 88.31 70 LEU A O 1
ATOM 541 N N . VAL A 1 71 ? -8.823 -1.115 22.623 1.00 88.81 71 VAL A N 1
ATOM 542 C CA . VAL A 1 71 ? -9.208 -1.689 21.329 1.00 88.81 71 VAL A CA 1
ATOM 543 C C . VAL A 1 71 ? -9.178 -0.616 20.241 1.00 88.81 71 VAL A C 1
ATOM 545 O O . VAL A 1 71 ? -8.599 -0.858 19.185 1.00 88.81 71 VAL A O 1
ATOM 548 N N . ALA A 1 72 ? -9.735 0.570 20.495 1.00 90.19 72 ALA A N 1
ATOM 549 C CA . ALA A 1 72 ? -9.725 1.687 19.555 1.00 90.19 72 ALA A CA 1
ATOM 550 C C . ALA A 1 72 ? -8.293 2.112 19.187 1.00 90.19 72 ALA A C 1
ATOM 552 O O . ALA A 1 72 ? -7.969 2.206 18.005 1.00 90.19 72 ALA A O 1
ATOM 553 N N . GLU A 1 73 ? -7.408 2.276 20.172 1.00 92.06 73 GLU A N 1
ATOM 554 C CA . GLU A 1 73 ? -5.987 2.586 19.966 1.00 92.06 73 GLU A CA 1
ATOM 555 C C . GLU A 1 73 ? -5.284 1.502 19.140 1.00 92.06 73 GLU A C 1
ATOM 557 O O . GLU A 1 73 ? -4.535 1.805 18.209 1.00 92.06 73 GLU A O 1
ATOM 562 N N . THR A 1 74 ? -5.569 0.229 19.424 1.00 93.50 74 THR A N 1
ATOM 563 C CA . THR A 1 74 ? -4.993 -0.903 18.685 1.00 93.50 74 THR A CA 1
ATOM 564 C C . THR A 1 74 ? -5.459 -0.919 17.227 1.00 93.50 74 THR A C 1
ATOM 566 O O . THR A 1 74 ? -4.645 -1.096 16.318 1.00 93.50 74 THR A O 1
ATOM 569 N N . VAL A 1 75 ? -6.756 -0.713 16.978 1.00 93.31 75 VAL A N 1
ATOM 570 C CA . VAL A 1 75 ? -7.316 -0.648 15.619 1.00 93.31 75 VAL A CA 1
ATOM 571 C C . VAL A 1 75 ? -6.755 0.561 14.870 1.00 93.31 75 VAL A C 1
ATOM 573 O O . VAL A 1 75 ? -6.326 0.424 13.725 1.00 93.31 75 VAL A O 1
ATOM 576 N N . GLN A 1 76 ? -6.665 1.720 15.524 1.00 94.75 76 GLN A N 1
ATOM 577 C CA . GLN A 1 76 ? -6.072 2.926 14.951 1.00 94.75 76 GLN A CA 1
ATOM 578 C C . GLN A 1 76 ? -4.605 2.711 14.557 1.00 94.75 76 GLN A C 1
ATOM 580 O O . GLN A 1 76 ? -4.199 3.120 13.468 1.00 94.75 76 GLN A O 1
ATOM 585 N N . ALA A 1 77 ? -3.815 2.029 15.392 1.00 94.69 77 ALA A N 1
ATOM 586 C CA . ALA A 1 77 ? -2.434 1.680 15.065 1.00 94.69 77 ALA A CA 1
ATOM 587 C C . ALA A 1 77 ? -2.353 0.794 13.809 1.00 94.69 77 ALA A C 1
ATOM 589 O O . ALA A 1 77 ? -1.503 1.027 12.949 1.00 94.69 77 ALA A O 1
ATOM 590 N N . LYS A 1 78 ? -3.274 -0.168 13.653 1.00 93.44 78 LYS A N 1
ATOM 591 C CA . LYS A 1 78 ? -3.351 -1.023 12.457 1.00 93.44 78 LYS A CA 1
ATOM 592 C C . LYS A 1 78 ? -3.777 -0.281 11.196 1.00 93.44 78 LYS A C 1
ATOM 594 O O . LYS A 1 78 ? -3.236 -0.568 10.131 1.00 93.44 78 LYS A O 1
ATOM 599 N N . ILE A 1 79 ? -4.678 0.695 11.302 1.00 95.62 79 ILE A N 1
ATOM 600 C CA . ILE A 1 79 ? -5.024 1.585 10.182 1.00 95.62 79 ILE A CA 1
ATOM 601 C C . ILE A 1 79 ? -3.782 2.353 9.716 1.00 95.62 79 ILE A C 1
ATOM 603 O O . ILE A 1 79 ? -3.499 2.386 8.518 1.00 95.62 79 ILE A O 1
ATOM 607 N N . THR A 1 80 ? -3.026 2.934 10.652 1.00 96.50 80 THR A N 1
ATOM 608 C CA . THR A 1 80 ? -1.808 3.697 10.344 1.00 96.50 80 THR A CA 1
ATOM 609 C C . THR A 1 80 ? -0.732 2.819 9.705 1.00 96.50 80 THR A C 1
ATOM 611 O O . THR A 1 80 ? -0.186 3.187 8.668 1.00 96.50 80 THR A O 1
ATOM 614 N N . GLU A 1 81 ? -0.462 1.640 10.275 1.00 94.94 81 GLU A N 1
ATOM 615 C CA . GLU A 1 81 ? 0.502 0.670 9.734 1.00 94.94 81 GLU A CA 1
ATOM 616 C C . GLU A 1 81 ? 0.153 0.281 8.289 1.00 94.94 81 GLU A C 1
ATOM 618 O O . GLU A 1 81 ? 1.009 0.302 7.402 1.00 94.94 81 GLU A O 1
ATOM 623 N N . LEU A 1 82 ? -1.125 -0.011 8.033 1.00 94.81 82 LEU A N 1
ATOM 624 C CA . LEU A 1 82 ? -1.600 -0.412 6.714 1.00 94.81 82 LEU A CA 1
ATOM 625 C C . LEU A 1 82 ? -1.536 0.738 5.701 1.00 94.81 82 LEU A C 1
ATOM 627 O O . LEU A 1 82 ? -1.169 0.512 4.550 1.00 94.81 82 LEU A O 1
ATOM 631 N N . GLN A 1 83 ? -1.828 1.972 6.126 1.00 95.75 83 GLN A N 1
ATOM 632 C CA . GLN A 1 83 ? -1.664 3.159 5.285 1.00 95.75 83 GLN A CA 1
ATOM 633 C C . GLN A 1 83 ? -0.198 3.357 4.878 1.00 95.75 83 GLN A C 1
ATOM 635 O O . GLN A 1 83 ? 0.086 3.489 3.692 1.00 95.75 83 GLN A O 1
ATOM 640 N N . THR A 1 84 ? 0.739 3.291 5.830 1.00 95.25 84 THR A N 1
ATOM 641 C CA . THR A 1 84 ? 2.178 3.395 5.535 1.00 95.25 84 THR A CA 1
ATOM 642 C C . THR A 1 84 ? 2.634 2.319 4.550 1.00 95.25 84 THR A C 1
ATOM 644 O O . THR A 1 84 ? 3.422 2.588 3.644 1.00 95.25 84 THR A O 1
ATOM 647 N N . PHE A 1 85 ? 2.123 1.097 4.695 1.00 91.81 85 PHE A N 1
ATOM 648 C CA . PHE A 1 85 ? 2.454 0.009 3.786 1.00 91.81 85 PHE A CA 1
ATOM 649 C C . PHE A 1 85 ? 1.929 0.250 2.363 1.00 91.81 85 PHE A C 1
ATOM 651 O O . PHE A 1 85 ? 2.670 0.064 1.396 1.00 91.81 85 PHE A O 1
ATOM 658 N N . ILE A 1 86 ? 0.685 0.723 2.231 1.00 92.12 86 ILE A N 1
ATOM 659 C CA . ILE A 1 86 ? 0.097 1.119 0.945 1.00 92.12 86 ILE A CA 1
ATOM 660 C C . ILE A 1 86 ? 0.944 2.211 0.281 1.00 92.12 86 ILE A C 1
ATOM 662 O O . ILE A 1 86 ? 1.310 2.059 -0.885 1.00 92.12 86 ILE A O 1
ATOM 666 N N . ASP A 1 87 ? 1.302 3.263 1.017 1.00 92.81 87 ASP A N 1
ATOM 667 C CA . ASP A 1 87 ? 2.066 4.398 0.488 1.00 92.81 87 ASP A CA 1
ATOM 668 C C . ASP A 1 87 ? 3.451 3.962 -0.018 1.00 92.81 87 ASP A C 1
ATOM 670 O O . ASP A 1 87 ? 3.858 4.308 -1.130 1.00 92.81 87 ASP A O 1
ATOM 674 N N . HIS A 1 88 ? 4.164 3.133 0.754 1.00 92.12 88 HIS A N 1
ATOM 675 C CA . HIS A 1 88 ? 5.460 2.590 0.341 1.00 92.12 88 HIS A CA 1
ATOM 676 C C . HIS A 1 88 ? 5.355 1.693 -0.895 1.00 92.12 88 HIS A C 1
ATOM 678 O O . HIS A 1 88 ? 6.203 1.770 -1.787 1.00 92.12 88 HIS A O 1
ATOM 684 N N . MET A 1 89 ? 4.315 0.864 -0.981 1.00 90.94 89 MET A N 1
ATOM 685 C CA . MET A 1 89 ? 4.103 -0.015 -2.131 1.00 90.94 89 MET A CA 1
ATOM 686 C C . MET A 1 89 ? 3.737 0.770 -3.394 1.00 90.94 89 MET A C 1
ATOM 688 O O . MET A 1 89 ? 4.226 0.440 -4.475 1.00 90.94 89 MET A O 1
ATOM 692 N N . GLN A 1 90 ? 2.955 1.846 -3.271 1.00 90.31 90 GLN A N 1
ATOM 693 C CA . GLN A 1 90 ? 2.685 2.773 -4.375 1.00 90.31 90 GLN A CA 1
ATOM 694 C C . GLN A 1 90 ? 3.957 3.488 -4.840 1.00 90.31 90 GLN A C 1
ATOM 696 O O . GLN A 1 90 ? 4.222 3.557 -6.040 1.00 90.31 90 GLN A O 1
ATOM 701 N N . ALA A 1 91 ? 4.775 3.980 -3.907 1.00 91.44 91 ALA A N 1
ATOM 702 C CA . ALA A 1 91 ? 6.048 4.613 -4.240 1.00 91.44 91 ALA A CA 1
ATOM 703 C C . ALA A 1 91 ? 6.997 3.636 -4.954 1.00 91.44 91 ALA A C 1
ATOM 705 O O . ALA A 1 91 ? 7.596 3.980 -5.974 1.00 91.44 91 ALA A O 1
ATOM 706 N N . HIS A 1 92 ? 7.093 2.395 -4.469 1.00 89.56 92 HIS A N 1
ATOM 707 C CA . HIS A 1 92 ? 7.896 1.350 -5.101 1.00 89.56 92 HIS A CA 1
ATOM 708 C C . HIS A 1 92 ? 7.409 1.024 -6.522 1.00 89.56 92 HIS A C 1
ATOM 710 O O . HIS A 1 92 ? 8.214 0.982 -7.452 1.00 89.56 92 HIS A O 1
ATOM 716 N N . ALA A 1 93 ? 6.095 0.874 -6.709 1.00 90.06 93 ALA A N 1
ATOM 717 C CA . ALA A 1 93 ? 5.473 0.675 -8.016 1.00 90.06 93 ALA A CA 1
ATOM 718 C C . ALA A 1 93 ? 5.792 1.818 -8.997 1.00 90.06 93 ALA A C 1
ATOM 720 O O . ALA A 1 93 ? 6.186 1.566 -10.136 1.00 90.06 93 ALA A O 1
ATOM 721 N N . ASN A 1 94 ? 5.692 3.072 -8.549 1.00 89.62 94 ASN A N 1
ATOM 722 C CA . ASN A 1 94 ? 6.008 4.240 -9.373 1.00 89.62 94 ASN A CA 1
ATOM 723 C C . ASN A 1 94 ? 7.487 4.284 -9.784 1.00 89.62 94 ASN A C 1
ATOM 725 O O . ASN A 1 94 ? 7.789 4.586 -10.936 1.00 89.62 94 ASN A O 1
ATOM 729 N N . ASN A 1 95 ? 8.406 3.924 -8.883 1.00 90.50 95 ASN A N 1
ATOM 730 C CA . ASN A 1 95 ? 9.836 3.849 -9.197 1.00 90.50 95 ASN A CA 1
ATOM 731 C C . ASN A 1 95 ? 10.137 2.787 -10.268 1.00 90.50 95 ASN A C 1
ATOM 733 O O . ASN A 1 95 ? 10.976 3.008 -11.140 1.00 90.50 95 ASN A O 1
ATOM 737 N N . LEU A 1 96 ? 9.446 1.644 -10.228 1.00 89.69 96 LEU A N 1
ATOM 738 C CA . LEU A 1 96 ? 9.586 0.597 -11.243 1.00 89.69 96 LEU A CA 1
ATOM 739 C C . LEU A 1 96 ? 9.017 1.023 -12.604 1.00 89.69 96 LEU A C 1
ATOM 741 O O . LEU A 1 96 ? 9.606 0.701 -13.634 1.00 89.69 96 LEU A O 1
ATOM 745 N N . LEU A 1 97 ? 7.915 1.778 -12.623 1.00 90.19 97 LEU A N 1
ATOM 746 C CA . LEU A 1 97 ? 7.384 2.364 -13.859 1.00 90.19 97 LEU A CA 1
ATOM 747 C C . LEU A 1 97 ? 8.336 3.402 -14.457 1.00 90.19 97 LEU A C 1
ATOM 749 O O . LEU A 1 97 ? 8.548 3.406 -15.668 1.00 90.19 97 LEU A O 1
ATOM 753 N N . ASP A 1 98 ? 8.933 4.257 -13.624 1.00 90.69 98 ASP A N 1
ATOM 754 C CA . ASP A 1 98 ? 9.943 5.219 -14.073 1.00 90.69 98 ASP A CA 1
ATOM 755 C C . ASP A 1 98 ? 11.170 4.500 -14.654 1.00 90.69 98 ASP A C 1
ATOM 757 O O . ASP A 1 98 ? 11.637 4.851 -15.737 1.00 90.69 98 ASP A O 1
ATOM 761 N N . LEU A 1 99 ? 11.637 3.427 -14.005 1.00 88.75 99 LEU A N 1
ATOM 762 C CA . LEU A 1 99 ? 12.706 2.584 -14.542 1.00 88.75 99 LEU A CA 1
ATOM 763 C C . LEU A 1 99 ? 12.337 2.005 -15.915 1.00 88.75 99 LEU A C 1
ATOM 765 O O . LEU A 1 99 ? 13.120 2.140 -16.850 1.00 88.75 99 LEU A O 1
ATOM 769 N N . ALA A 1 100 ? 11.145 1.417 -16.056 1.00 89.12 100 ALA A N 1
ATOM 770 C CA . ALA A 1 100 ? 10.679 0.865 -17.328 1.00 89.12 100 ALA A CA 1
ATOM 771 C C . ALA A 1 100 ? 10.673 1.927 -18.444 1.00 89.12 100 ALA A C 1
ATOM 773 O O . ALA A 1 100 ? 11.185 1.687 -19.537 1.00 89.12 100 ALA A O 1
ATOM 774 N N . ASN A 1 101 ? 10.168 3.128 -18.151 1.00 88.88 101 ASN A N 1
ATOM 775 C CA . ASN A 1 101 ? 10.132 4.235 -19.107 1.00 88.88 101 ASN A CA 1
ATOM 776 C C . ASN A 1 101 ? 11.537 4.706 -19.510 1.00 88.88 101 ASN A C 1
ATOM 778 O O . ASN A 1 101 ? 11.789 4.953 -20.689 1.00 88.88 101 ASN A O 1
ATOM 782 N N . ARG A 1 102 ? 12.464 4.816 -18.552 1.00 88.38 102 ARG A N 1
ATOM 783 C CA . ARG A 1 102 ? 13.857 5.201 -18.830 1.00 88.38 102 ARG A CA 1
ATOM 784 C C . ARG A 1 102 ? 14.579 4.155 -19.670 1.00 88.38 102 ARG A C 1
ATOM 786 O O . ARG A 1 102 ? 15.328 4.528 -20.569 1.00 88.38 102 ARG A O 1
ATOM 793 N N . THR A 1 103 ? 14.345 2.871 -19.404 1.00 86.88 103 THR A N 1
ATOM 794 C CA . THR A 1 103 ? 14.918 1.776 -20.194 1.00 86.88 103 THR A CA 1
ATOM 795 C C . THR A 1 103 ? 14.419 1.818 -21.635 1.00 86.88 103 THR A C 1
ATOM 797 O O . THR A 1 103 ? 15.235 1.798 -22.551 1.00 86.88 103 THR A O 1
ATOM 800 N N . GLU A 1 104 ? 13.113 1.987 -21.856 1.00 87.44 104 GLU A N 1
ATOM 801 C CA . GLU A 1 104 ? 12.565 2.117 -23.213 1.00 87.44 104 GLU A CA 1
ATOM 802 C C . GLU A 1 104 ? 13.150 3.327 -23.960 1.00 87.44 104 GLU A C 1
ATOM 804 O O . GLU A 1 104 ? 13.547 3.224 -25.120 1.00 87.44 104 GLU A O 1
ATOM 809 N N . GLN A 1 105 ? 13.263 4.479 -23.292 1.00 86.81 105 GLN A N 1
ATOM 810 C CA . GLN A 1 105 ? 13.871 5.671 -23.890 1.00 86.81 105 GLN A CA 1
ATOM 811 C C . GLN A 1 105 ? 15.345 5.455 -24.257 1.00 86.81 105 GLN A C 1
ATOM 813 O O . GLN A 1 105 ? 15.786 5.914 -25.314 1.00 86.81 105 GLN A O 1
ATOM 818 N N . ALA A 1 106 ? 16.105 4.762 -23.404 1.00 85.12 106 ALA A N 1
ATOM 819 C CA . ALA A 1 106 ? 17.500 4.433 -23.669 1.00 85.12 106 ALA A CA 1
ATOM 820 C C . ALA A 1 106 ? 17.638 3.509 -24.890 1.00 85.12 106 ALA A C 1
ATOM 822 O O . ALA A 1 106 ? 18.479 3.773 -25.753 1.00 85.12 106 ALA A O 1
ATOM 823 N N . ASP A 1 107 ? 16.772 2.500 -25.010 1.00 82.56 107 ASP A N 1
ATOM 824 C CA . ASP A 1 107 ? 16.741 1.583 -26.154 1.00 82.56 107 ASP A CA 1
ATOM 825 C C . ASP A 1 107 ? 16.385 2.304 -27.457 1.00 82.56 107 ASP A C 1
ATOM 827 O O . ASP A 1 107 ? 17.081 2.155 -28.466 1.00 82.56 107 ASP A O 1
ATOM 831 N N . LEU A 1 108 ? 15.355 3.157 -27.443 1.00 84.62 108 LEU A N 1
ATOM 832 C CA . LEU A 1 108 ? 14.974 3.964 -28.606 1.00 84.62 108 LEU A CA 1
ATOM 833 C C . LEU A 1 108 ? 16.110 4.894 -29.052 1.00 84.62 108 LEU A C 1
ATOM 835 O O . LEU A 1 108 ? 16.367 5.045 -30.251 1.00 84.62 108 LEU A O 1
ATOM 839 N N . HIS A 1 109 ? 16.815 5.505 -28.098 1.00 83.06 109 HIS A N 1
ATOM 840 C CA . HIS A 1 109 ? 17.962 6.359 -28.389 1.00 83.06 109 HIS A CA 1
ATOM 841 C C . HIS A 1 109 ? 19.134 5.564 -28.984 1.00 83.06 109 HIS A C 1
ATOM 843 O O . HIS A 1 109 ? 19.711 5.984 -29.989 1.00 83.06 109 HIS A O 1
ATOM 849 N N . ALA A 1 110 ? 19.454 4.395 -28.422 1.00 80.88 110 ALA A N 1
ATOM 850 C CA . ALA A 1 110 ? 20.497 3.516 -28.943 1.00 80.88 110 ALA A CA 1
ATOM 851 C C . ALA A 1 110 ? 20.173 3.024 -30.363 1.00 80.88 110 ALA A C 1
ATOM 853 O O . ALA A 1 110 ? 21.032 3.072 -31.246 1.00 80.88 110 ALA A O 1
ATOM 854 N N . ALA A 1 111 ? 18.924 2.624 -30.618 1.00 81.31 111 ALA A N 1
ATOM 855 C CA . ALA A 1 111 ? 18.463 2.209 -31.940 1.00 81.31 111 ALA A CA 1
ATOM 856 C C . ALA A 1 111 ? 18.595 3.336 -32.976 1.00 81.31 111 ALA A C 1
ATOM 858 O O . ALA A 1 111 ? 19.045 3.097 -34.100 1.00 81.31 111 ALA A O 1
ATOM 859 N N . LYS A 1 112 ? 18.260 4.576 -32.594 1.00 81.56 112 LYS A N 1
ATOM 860 C CA . LYS A 1 112 ? 18.437 5.753 -33.452 1.00 81.56 112 LYS A CA 1
ATOM 861 C C . LYS A 1 112 ? 19.910 5.995 -33.786 1.00 81.56 112 LYS A C 1
ATOM 863 O O . LYS A 1 112 ? 20.241 6.116 -34.960 1.00 81.56 112 LYS A O 1
ATOM 868 N N . LEU A 1 113 ? 20.792 5.996 -32.784 1.00 83.56 113 LEU A N 1
ATOM 869 C CA . LEU A 1 113 ? 22.232 6.177 -32.997 1.00 83.56 113 LEU A CA 1
ATOM 870 C C . LEU A 1 113 ? 22.811 5.111 -33.932 1.00 83.56 113 LEU A C 1
ATOM 872 O O . LEU A 1 113 ? 23.575 5.432 -34.837 1.00 83.56 113 LEU A O 1
ATOM 876 N N . LEU A 1 114 ? 22.424 3.846 -33.752 1.00 80.62 114 LEU A N 1
ATOM 877 C CA . LEU A 1 114 ? 22.864 2.758 -34.627 1.00 80.62 114 LEU A CA 1
ATOM 878 C C . LEU A 1 114 ? 22.385 2.947 -36.069 1.00 80.62 114 LEU A C 1
ATOM 880 O O . LEU A 1 114 ? 23.145 2.683 -37.000 1.00 80.62 114 LEU A O 1
ATOM 884 N N . LYS A 1 115 ? 21.151 3.426 -36.263 1.00 79.38 115 LYS A N 1
ATOM 885 C CA . LYS A 1 115 ? 20.614 3.746 -37.589 1.00 79.38 115 LYS A CA 1
ATOM 886 C C . LYS A 1 115 ? 21.385 4.889 -38.251 1.00 79.38 115 LYS A C 1
ATOM 888 O O . LYS A 1 115 ? 21.739 4.770 -39.422 1.00 79.38 115 LYS A O 1
ATOM 893 N N . ASP A 1 116 ? 21.675 5.952 -37.506 1.00 81.31 116 ASP A N 1
ATOM 894 C CA . ASP A 1 116 ? 22.420 7.112 -38.006 1.00 81.31 116 ASP A CA 1
ATOM 895 C C . ASP A 1 116 ? 23.862 6.719 -38.390 1.00 81.31 116 ASP A C 1
ATOM 897 O O . ASP A 1 116 ? 24.351 7.092 -39.457 1.00 81.31 116 ASP A O 1
ATOM 901 N N . VAL A 1 117 ? 24.520 5.882 -37.577 1.00 77.81 117 VAL A N 1
ATOM 902 C CA . VAL A 1 117 ? 25.852 5.323 -37.876 1.00 77.81 117 VAL A CA 1
ATOM 903 C C . VAL A 1 117 ? 25.821 4.430 -39.118 1.00 77.81 117 VAL A C 1
ATOM 905 O O . VAL A 1 117 ? 26.693 4.553 -39.976 1.00 77.81 117 VAL A O 1
ATOM 908 N N . ALA A 1 118 ? 24.832 3.540 -39.235 1.00 75.31 118 ALA A N 1
ATOM 909 C CA . ALA A 1 118 ? 24.695 2.666 -40.399 1.00 75.31 118 ALA A CA 1
ATOM 910 C C . ALA A 1 118 ? 24.514 3.477 -41.692 1.00 75.31 118 ALA A C 1
ATOM 912 O O . ALA A 1 118 ? 25.182 3.202 -42.686 1.00 75.31 118 ALA A O 1
ATOM 913 N N . HIS A 1 119 ? 23.685 4.524 -41.648 1.00 75.00 119 HIS A N 1
ATOM 914 C CA . HIS A 1 119 ? 23.474 5.417 -42.783 1.00 75.00 119 HIS A CA 1
ATOM 915 C C . HIS A 1 119 ? 24.757 6.157 -43.190 1.00 75.00 119 HIS A C 1
ATOM 917 O O . HIS A 1 119 ? 25.113 6.159 -44.367 1.00 75.00 119 HIS A O 1
ATOM 923 N N . GLY A 1 120 ? 25.502 6.705 -42.224 1.00 72.69 120 GLY A N 1
ATOM 924 C CA . GLY A 1 120 ? 26.775 7.376 -42.499 1.00 72.69 120 GLY A CA 1
ATOM 925 C C . GLY A 1 120 ? 27.849 6.448 -43.083 1.00 72.69 120 GLY A C 1
ATOM 926 O O . GLY A 1 120 ? 28.661 6.881 -43.897 1.00 72.69 120 GLY A O 1
ATOM 927 N N . ILE A 1 121 ? 27.853 5.160 -42.720 1.00 70.62 121 ILE A N 1
ATOM 928 C CA . ILE A 1 121 ? 28.763 4.160 -43.311 1.00 70.62 121 ILE A CA 1
ATOM 929 C C . ILE A 1 121 ? 28.381 3.850 -44.764 1.00 70.62 121 ILE A C 1
ATOM 931 O O . ILE A 1 121 ? 29.271 3.716 -45.609 1.00 70.62 121 ILE A O 1
ATOM 935 N N . ASP A 1 122 ? 27.088 3.733 -45.067 1.00 64.00 122 ASP A N 1
ATOM 936 C CA . ASP A 1 122 ? 26.621 3.477 -46.432 1.00 64.00 122 ASP A CA 1
ATOM 937 C C . ASP A 1 122 ? 26.940 4.654 -47.367 1.00 64.00 122 ASP A C 1
ATOM 939 O O . ASP A 1 122 ? 27.425 4.433 -48.475 1.00 64.00 122 ASP A O 1
ATOM 943 N N . GLU A 1 123 ? 26.784 5.901 -46.913 1.00 57.12 123 GLU A N 1
ATOM 944 C CA . GLU A 1 123 ? 27.169 7.088 -47.693 1.00 57.12 123 GLU A CA 1
ATOM 945 C C . GLU A 1 123 ? 28.674 7.141 -48.014 1.00 57.12 123 GLU A C 1
ATOM 947 O O . GLU A 1 123 ? 29.064 7.581 -49.098 1.00 57.12 123 GLU A O 1
ATOM 952 N N . VAL A 1 124 ? 29.529 6.657 -47.106 1.00 57.84 124 VAL A N 1
ATOM 953 C CA . VAL A 1 124 ? 30.988 6.598 -47.311 1.00 57.84 124 VAL A CA 1
ATOM 954 C C . VAL A 1 124 ? 31.388 5.510 -48.312 1.00 57.84 124 VAL A C 1
ATOM 956 O O . VAL A 1 124 ? 32.384 5.677 -49.006 1.00 57.84 124 VAL A O 1
ATOM 959 N N . LYS A 1 125 ? 30.627 4.413 -48.432 1.00 54.97 125 LYS A N 1
ATOM 960 C CA . LYS A 1 125 ? 30.914 3.325 -49.390 1.00 54.97 125 LYS A CA 1
ATOM 961 C C . LYS A 1 125 ? 30.493 3.622 -50.833 1.00 54.97 125 LYS A C 1
ATOM 963 O O . LYS A 1 125 ? 30.925 2.910 -51.735 1.00 54.97 125 LYS A O 1
ATOM 968 N N . VAL A 1 126 ? 29.620 4.607 -51.048 1.00 53.34 126 VAL A N 1
ATOM 969 C CA . VAL A 1 126 ? 29.107 4.989 -52.380 1.00 53.34 126 VAL A CA 1
ATOM 970 C C . VAL A 1 126 ? 29.990 6.061 -53.052 1.00 53.34 126 VAL A C 1
ATOM 972 O O . VAL A 1 126 ? 29.785 6.378 -54.224 1.00 53.34 126 VAL A O 1
ATOM 975 N N . ARG A 1 127 ? 30.996 6.594 -52.345 1.00 44.75 127 ARG A N 1
ATOM 976 C CA . ARG A 1 127 ? 32.043 7.475 -52.890 1.00 44.75 127 ARG A CA 1
ATOM 977 C C . ARG A 1 127 ? 33.340 6.716 -53.138 1.00 44.75 127 ARG A C 1
ATOM 979 O O . ARG A 1 127 ? 34.029 7.100 -54.107 1.00 44.75 127 ARG A O 1
#

Radius of gyration: 29.33 Å; chains: 1; bounding box: 57×21×93 Å

Organism: NCBI:txid1804986

Foldseek 3Di:
DDPPPPPPQLVVLLVVLCVCCVPPLVVLVVVLVVLVVVLVVLPPPDPDFDPPDPDPPPRDPVNSNVVSVVVNVVSVVVSVVSVVVSVVSVVVSVVSNVVSVVVVVVVVVVVVVVVVVVVVVVVVVVD